Protein AF-A0A955S6T2-F1 (afdb_monomer_lite)

Secondary structure (DSSP, 8-state):
----------HHHHHHHHHHHHHTT--HHHHHHHHHHHHSS---TT-----HHHHHHHHHS--S----HHHHHHHHHHHHH-

pLDDT: mean 76.31, std 17.13, range [43.53, 97.62]

Sequence (82 aa):
MITKLTLAIDDMVIKRAKRYAQKRNLSLSKIVEFYFASLTAENRDGDATLPPITAKLSGMVKIKKIFKEDDVLADALLEKYL

Foldseek 3Di:
DDDDDDDDDDPVVVVVLVVVCVVVVHDSVVVVVLVVCVVPPPPPPPDPDDRPVVNVVVVVPPPVDPPDPVNVVVVVVVVVVD

Structure (mmCIF, N/CA/C/O backbone):
data_AF-A0A955S6T2-F1
#
_entry.id   AF-A0A955S6T2-F1
#
loop_
_atom_site.group_PDB
_atom_site.id
_atom_site.type_symbol
_atom_site.label_atom_id
_atom_site.label_alt_id
_atom_site.label_comp_id
_atom_site.label_asym_id
_atom_site.label_entity_id
_atom_site.label_seq_id
_atom_site.pdbx_PDB_ins_code
_atom_site.Cartn_x
_atom_site.Cartn_y
_atom_site.Cartn_z
_atom_site.occupancy
_atom_site.B_iso_or_equiv
_atom_site.auth_seq_id
_atom_site.auth_comp_id
_atom_site.auth_asym_id
_atom_site.auth_atom_id
_atom_site.pdbx_PDB_model_num
ATOM 1 N N . MET A 1 1 ? 2.452 17.506 6.569 1.00 68.06 1 MET A N 1
ATOM 2 C CA . MET A 1 1 ? 1.500 17.212 7.665 1.00 68.06 1 MET A CA 1
ATOM 3 C C . MET A 1 1 ? 1.091 15.748 7.555 1.00 68.06 1 MET A C 1
ATOM 5 O O . MET A 1 1 ? 0.895 15.304 6.433 1.00 68.06 1 MET A O 1
ATOM 9 N N . ILE A 1 2 ? 1.008 14.997 8.659 1.00 76.44 2 ILE A N 1
ATOM 10 C CA . ILE A 1 2 ? 0.493 13.614 8.652 1.00 76.44 2 ILE A CA 1
ATOM 11 C C . ILE A 1 2 ? -0.966 13.665 9.100 1.00 76.44 2 ILE A C 1
ATOM 13 O O . ILE A 1 2 ? -1.251 14.099 10.215 1.00 76.44 2 ILE A O 1
ATOM 17 N N . THR A 1 3 ? -1.881 13.238 8.236 1.00 89.69 3 THR A N 1
ATOM 18 C CA . THR A 1 3 ? -3.322 13.197 8.508 1.00 89.69 3 THR A CA 1
ATOM 19 C C . THR A 1 3 ? -3.827 11.758 8.451 1.00 89.69 3 THR A C 1
ATOM 21 O O . THR A 1 3 ? -3.265 10.909 7.760 1.00 89.69 3 THR A O 1
ATOM 24 N N . LYS A 1 4 ? -4.872 11.453 9.226 1.00 92.19 4 LYS A N 1
ATOM 25 C CA . LYS A 1 4 ? -5.513 10.133 9.222 1.00 92.19 4 LYS A CA 1
ATOM 26 C C . LYS A 1 4 ? -6.707 10.167 8.271 1.00 92.19 4 LYS A C 1
ATOM 28 O O . LYS A 1 4 ? -7.557 11.041 8.399 1.00 92.19 4 LYS A O 1
ATOM 33 N N . LEU A 1 5 ? -6.769 9.204 7.355 1.00 89.50 5 LEU A N 1
ATOM 34 C CA . LEU A 1 5 ? -7.905 8.969 6.465 1.00 89.50 5 LEU A CA 1
ATOM 35 C C . LEU A 1 5 ? -8.567 7.642 6.858 1.00 89.50 5 LEU A C 1
ATOM 37 O O . LEU A 1 5 ? -7.898 6.609 6.882 1.00 89.50 5 LEU A O 1
ATOM 41 N N . THR A 1 6 ? -9.866 7.671 7.153 1.00 92.31 6 THR A N 1
ATOM 42 C CA . THR A 1 6 ? -10.661 6.475 7.473 1.00 92.31 6 THR A CA 1
ATOM 43 C C . THR A 1 6 ? -11.585 6.170 6.299 1.00 92.31 6 THR A C 1
ATOM 45 O O . THR A 1 6 ? -12.344 7.036 5.875 1.00 92.31 6 THR A O 1
ATOM 48 N N . LEU A 1 7 ? -11.522 4.944 5.776 1.00 89.75 7 LEU A N 1
ATOM 49 C CA . LEU A 1 7 ? -12.319 4.484 4.636 1.00 89.75 7 LEU A CA 1
ATOM 50 C C . LEU A 1 7 ? -13.201 3.307 5.061 1.00 89.75 7 LEU A C 1
ATOM 52 O O . LEU A 1 7 ? -12.722 2.394 5.735 1.00 89.75 7 LEU A O 1
ATOM 56 N N . ALA A 1 8 ? -14.465 3.305 4.640 1.00 95.25 8 ALA A N 1
ATOM 57 C CA . ALA A 1 8 ? -15.339 2.144 4.774 1.00 95.25 8 ALA A CA 1
ATOM 58 C C . ALA A 1 8 ? -15.044 1.163 3.631 1.00 95.25 8 ALA A C 1
ATOM 60 O O . ALA A 1 8 ? -15.205 1.498 2.460 1.00 95.25 8 ALA A O 1
ATOM 61 N N . ILE A 1 9 ? -14.562 -0.032 3.970 1.00 93.44 9 ILE A N 1
ATOM 62 C CA . ILE A 1 9 ? -14.156 -1.067 3.015 1.00 93.44 9 ILE A CA 1
ATOM 63 C C . ILE A 1 9 ? -14.609 -2.420 3.563 1.00 93.44 9 ILE A C 1
ATOM 65 O O . ILE A 1 9 ? -14.584 -2.647 4.771 1.00 93.44 9 ILE A O 1
ATOM 69 N N . ASP A 1 10 ? -14.993 -3.323 2.667 1.00 97.62 10 ASP A N 1
ATOM 70 C CA . ASP A 1 10 ? -15.324 -4.710 2.985 1.00 97.62 10 ASP A CA 1
ATOM 71 C C . ASP A 1 10 ? -14.181 -5.443 3.733 1.00 97.62 10 ASP A C 1
ATOM 73 O O . ASP A 1 10 ? -13.003 -5.368 3.357 1.00 97.62 10 ASP A O 1
ATOM 77 N N . ASP A 1 11 ? -14.522 -6.197 4.784 1.00 96.38 11 ASP A N 1
ATOM 78 C CA . ASP A 1 11 ? -13.551 -6.901 5.639 1.00 96.38 11 ASP A CA 1
ATOM 79 C C . ASP A 1 11 ? -12.720 -7.949 4.872 1.00 96.38 11 ASP A C 1
ATOM 81 O O . ASP A 1 11 ? -11.512 -8.109 5.095 1.00 96.38 11 ASP A O 1
ATOM 85 N N . MET A 1 12 ? -13.322 -8.638 3.901 1.00 97.38 12 MET A N 1
ATOM 86 C CA . MET A 1 12 ? -12.627 -9.620 3.071 1.00 97.38 12 MET A CA 1
ATOM 87 C C . MET A 1 12 ? -11.595 -8.949 2.159 1.00 97.38 12 MET A C 1
ATOM 89 O O . MET A 1 12 ? -10.549 -9.540 1.851 1.00 97.38 12 MET A O 1
ATOM 93 N N . VAL A 1 13 ? -11.848 -7.712 1.729 1.00 96.06 13 VAL A N 1
ATOM 94 C CA . VAL A 1 13 ? -10.864 -6.897 1.002 1.00 96.06 13 VAL A CA 1
ATOM 95 C C . VAL A 1 13 ? -9.718 -6.493 1.932 1.00 96.06 13 VAL A C 1
ATOM 97 O O . VAL A 1 13 ? -8.557 -6.702 1.570 1.00 96.06 13 VAL A O 1
ATOM 100 N N . ILE A 1 14 ? -10.005 -6.041 3.159 1.00 95.06 14 ILE A N 1
ATOM 101 C CA . ILE A 1 14 ? -8.975 -5.682 4.155 1.00 95.06 14 ILE A CA 1
ATOM 102 C C . ILE A 1 14 ? -8.055 -6.877 4.447 1.00 95.06 14 ILE A C 1
ATOM 104 O O . ILE A 1 14 ? -6.826 -6.740 4.437 1.00 95.06 14 ILE A O 1
ATOM 108 N N . LYS A 1 15 ? -8.617 -8.076 4.644 1.00 96.62 15 LYS A N 1
ATOM 109 C CA . LYS A 1 15 ? -7.848 -9.314 4.877 1.00 96.62 15 LYS A CA 1
ATOM 110 C C . LYS A 1 15 ? -6.930 -9.674 3.708 1.00 96.62 15 LYS A C 1
ATO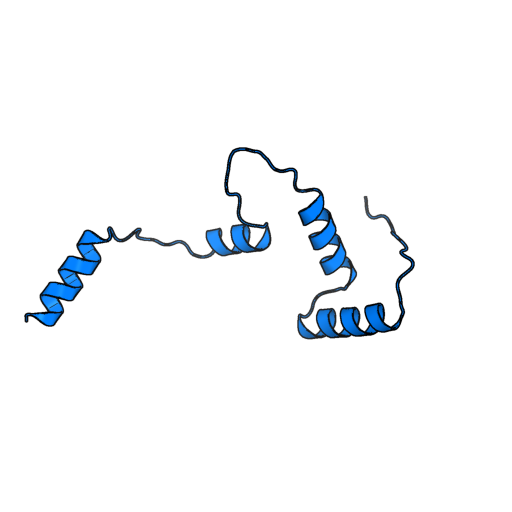M 112 O O . LYS A 1 15 ? -5.795 -10.112 3.918 1.00 96.62 15 LYS A O 1
ATOM 117 N N . ARG A 1 16 ? -7.404 -9.523 2.469 1.00 96.50 16 ARG A N 1
ATOM 118 C CA . ARG A 1 16 ? -6.590 -9.768 1.265 1.00 96.50 16 ARG A CA 1
ATOM 119 C C . ARG A 1 16 ? -5.473 -8.734 1.136 1.00 96.50 16 ARG A C 1
ATOM 121 O O . ARG A 1 16 ? -4.324 -9.113 0.910 1.00 96.50 16 ARG A O 1
ATOM 128 N N . ALA A 1 17 ? -5.784 -7.464 1.370 1.00 94.00 17 ALA A N 1
ATOM 129 C CA . ALA A 1 17 ? -4.820 -6.380 1.275 1.00 94.00 17 ALA A CA 1
ATOM 130 C C . ALA A 1 17 ? -3.716 -6.481 2.345 1.00 94.00 17 ALA A C 1
ATOM 132 O O . ALA A 1 17 ? -2.539 -6.339 2.019 1.00 94.00 17 ALA A O 1
ATOM 133 N N . LYS A 1 18 ? -4.054 -6.832 3.596 1.00 94.62 18 LYS A N 1
ATOM 134 C CA . LYS A 1 18 ? -3.062 -7.088 4.661 1.00 94.62 18 LYS A CA 1
ATOM 135 C C . LYS A 1 18 ? -2.111 -8.234 4.307 1.00 94.62 18 LYS A C 1
ATOM 137 O O . LYS A 1 18 ? -0.902 -8.084 4.462 1.00 94.62 18 LYS A O 1
ATOM 142 N N . ARG A 1 19 ? -2.635 -9.350 3.779 1.00 96.69 19 ARG A N 1
ATOM 143 C CA . ARG A 1 19 ? -1.802 -10.476 3.314 1.00 96.69 19 ARG A CA 1
ATOM 144 C C . ARG A 1 19 ? -0.853 -10.058 2.194 1.00 96.69 19 ARG A C 1
ATOM 146 O O . ARG A 1 19 ? 0.312 -10.442 2.208 1.00 96.69 19 ARG A O 1
ATOM 153 N N . TYR A 1 20 ? -1.337 -9.272 1.237 1.00 95.00 20 TYR A N 1
ATOM 154 C CA . TYR A 1 20 ? -0.503 -8.740 0.161 1.00 95.00 20 TYR A CA 1
ATOM 155 C C . TYR A 1 20 ? 0.612 -7.827 0.692 1.00 95.00 20 TYR A C 1
ATOM 157 O O . TYR A 1 20 ? 1.770 -7.986 0.312 1.00 95.00 20 TYR A O 1
ATOM 165 N N . ALA A 1 21 ? 0.271 -6.917 1.606 1.00 94.81 21 ALA A N 1
ATOM 166 C CA . ALA A 1 21 ? 1.208 -5.984 2.220 1.00 94.81 21 ALA A CA 1
ATOM 167 C C . ALA A 1 21 ? 2.329 -6.723 2.977 1.00 94.81 21 ALA A C 1
ATOM 169 O O . ALA A 1 21 ? 3.509 -6.467 2.737 1.00 94.81 21 ALA A O 1
ATOM 170 N N . GLN A 1 22 ? 1.967 -7.729 3.782 1.00 94.88 22 GLN A N 1
ATOM 171 C CA . GLN A 1 22 ? 2.921 -8.570 4.510 1.00 94.88 22 GLN A CA 1
ATOM 172 C C . GLN A 1 22 ? 3.858 -9.335 3.568 1.00 94.88 22 GLN A C 1
ATOM 174 O O . GLN A 1 22 ? 5.068 -9.314 3.765 1.00 94.88 22 GLN A O 1
ATOM 179 N N . LYS A 1 23 ? 3.323 -9.953 2.504 1.00 95.94 23 LYS A N 1
ATOM 180 C CA . LYS A 1 23 ? 4.139 -10.667 1.503 1.00 95.94 23 LYS A CA 1
ATOM 181 C C . LYS A 1 23 ? 5.183 -9.774 0.831 1.00 95.94 23 LYS A C 1
ATOM 183 O O . LYS A 1 23 ? 6.209 -10.275 0.389 1.00 95.94 23 LYS A O 1
ATOM 188 N N . ARG A 1 24 ? 4.914 -8.471 0.725 1.00 90.75 24 ARG A N 1
ATOM 189 C CA . ARG A 1 24 ? 5.816 -7.493 0.104 1.00 90.75 24 ARG A CA 1
ATOM 190 C C . ARG A 1 24 ? 6.642 -6.691 1.110 1.00 90.75 24 ARG A C 1
ATOM 192 O O . ARG A 1 24 ? 7.357 -5.796 0.679 1.00 90.75 24 ARG A O 1
ATOM 199 N N . ASN A 1 25 ? 6.558 -6.994 2.410 1.00 92.12 25 ASN A N 1
ATOM 200 C CA . ASN A 1 25 ? 7.177 -6.204 3.483 1.00 92.12 25 ASN A CA 1
ATOM 201 C C . ASN A 1 25 ? 6.830 -4.703 3.398 1.00 92.12 25 ASN A C 1
ATOM 203 O O . ASN A 1 25 ? 7.670 -3.836 3.631 1.00 92.12 25 ASN A O 1
ATOM 207 N N . LEU A 1 26 ? 5.581 -4.390 3.042 1.00 92.31 26 LEU A N 1
ATOM 208 C CA . LEU A 1 26 ? 5.060 -3.025 2.948 1.00 92.31 26 LEU A CA 1
ATOM 209 C C . LEU A 1 26 ? 3.910 -2.824 3.933 1.00 92.31 26 LEU A C 1
ATOM 211 O O . LEU A 1 26 ? 3.175 -3.758 4.248 1.00 92.31 26 LEU A O 1
ATOM 215 N N . SER A 1 27 ? 3.712 -1.587 4.392 1.00 93.12 27 SER A N 1
ATOM 216 C CA . SER A 1 27 ? 2.511 -1.236 5.148 1.00 93.12 27 SER A CA 1
ATOM 217 C C . SER A 1 27 ? 1.330 -0.982 4.210 1.00 93.12 27 SER A C 1
ATOM 219 O O . SER A 1 27 ? 1.487 -0.525 3.075 1.00 93.12 27 SER A O 1
ATOM 221 N N . LEU A 1 28 ? 0.118 -1.230 4.709 1.00 91.81 28 LEU A N 1
ATOM 222 C CA . LEU A 1 28 ? -1.104 -0.959 3.954 1.00 91.81 28 LEU A CA 1
ATOM 223 C C . LEU A 1 28 ? -1.268 0.541 3.653 1.00 91.81 28 LEU A C 1
ATOM 225 O O . LEU A 1 28 ? -1.666 0.903 2.551 1.00 91.81 28 LEU A O 1
ATOM 229 N N . SER A 1 29 ? -0.883 1.409 4.595 1.00 91.56 29 SER A N 1
ATOM 230 C CA . SER A 1 29 ? -0.867 2.861 4.388 1.00 91.56 29 SER A CA 1
ATOM 231 C C . SER A 1 29 ? 0.065 3.272 3.250 1.00 91.56 29 SER A C 1
ATOM 233 O O . SER A 1 29 ? -0.322 4.098 2.433 1.00 91.56 29 SER A O 1
ATOM 235 N N . LYS A 1 30 ? 1.247 2.648 3.131 1.00 90.69 30 LYS A N 1
ATOM 236 C CA . LYS A 1 30 ? 2.201 2.938 2.052 1.00 90.69 30 LYS A CA 1
ATOM 237 C C . LYS A 1 30 ? 1.637 2.587 0.679 1.00 90.69 30 LYS A C 1
ATOM 239 O O . LYS A 1 30 ? 1.830 3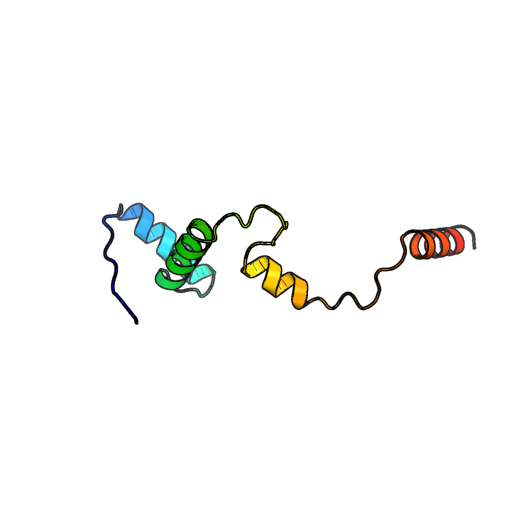.330 -0.277 1.00 90.69 30 LYS A O 1
ATOM 244 N N . ILE A 1 31 ? 0.935 1.459 0.589 1.00 92.06 31 ILE A N 1
ATOM 245 C CA . ILE A 1 31 ? 0.295 1.016 -0.655 1.00 92.06 31 ILE A CA 1
ATOM 246 C C . ILE A 1 31 ? -0.776 2.022 -1.086 1.00 92.06 31 ILE A C 1
ATOM 248 O O . ILE A 1 31 ? -0.813 2.418 -2.248 1.00 92.06 31 ILE A O 1
ATOM 252 N N . VAL A 1 32 ? -1.618 2.459 -0.149 1.00 92.38 32 VAL A N 1
ATOM 253 C CA . VAL A 1 32 ? -2.693 3.420 -0.422 1.00 92.38 32 VAL A CA 1
ATOM 254 C C . VAL A 1 32 ? -2.136 4.808 -0.761 1.00 92.38 32 VAL A C 1
ATOM 256 O O . VAL A 1 32 ? -2.607 5.424 -1.712 1.00 92.38 32 VAL A O 1
ATOM 259 N N . GLU A 1 33 ? -1.092 5.270 -0.063 1.00 90.00 33 GLU A N 1
ATOM 260 C CA . GLU A 1 33 ? -0.360 6.497 -0.421 1.00 90.00 33 GLU A CA 1
ATOM 261 C C . GLU A 1 33 ? 0.141 6.453 -1.866 1.00 90.00 33 GLU A C 1
ATOM 263 O O . GLU A 1 33 ? -0.069 7.405 -2.613 1.00 90.00 33 GLU A O 1
ATOM 268 N N . PHE A 1 34 ? 0.789 5.355 -2.275 1.00 88.56 34 PHE A N 1
ATOM 269 C CA . PHE A 1 34 ? 1.281 5.218 -3.645 1.00 88.56 34 PHE A CA 1
ATOM 270 C C . PHE A 1 34 ? 0.155 5.208 -4.670 1.00 88.56 34 PHE A C 1
ATOM 272 O O . PHE A 1 34 ? 0.309 5.795 -5.737 1.00 88.56 34 PHE A O 1
ATOM 279 N N . TYR A 1 35 ? -0.967 4.567 -4.352 1.00 88.81 35 TYR A N 1
ATOM 280 C CA . TYR A 1 35 ? -2.125 4.557 -5.232 1.00 88.81 35 TYR A CA 1
ATOM 281 C C . TYR A 1 35 ? -2.699 5.965 -5.418 1.00 88.81 35 TYR A C 1
ATOM 283 O O . TYR A 1 35 ? -2.854 6.408 -6.552 1.00 88.81 35 TYR A O 1
ATOM 291 N N . PHE A 1 36 ? -2.931 6.709 -4.332 1.00 89.50 36 PHE A N 1
ATOM 292 C CA . PHE A 1 36 ? -3.407 8.089 -4.437 1.00 89.50 36 PHE A CA 1
ATOM 293 C C . PHE A 1 36 ? -2.413 8.985 -5.169 1.00 89.50 36 PHE A C 1
ATOM 295 O O . PHE A 1 36 ? -2.823 9.713 -6.065 1.00 89.50 36 PHE A O 1
ATOM 302 N N . ALA A 1 37 ? -1.117 8.867 -4.872 1.00 85.50 37 ALA A N 1
ATOM 303 C CA . ALA A 1 37 ? -0.081 9.600 -5.592 1.00 85.50 37 ALA A CA 1
ATOM 304 C C . ALA A 1 37 ? -0.064 9.268 -7.092 1.00 85.50 37 ALA A C 1
ATOM 306 O O . ALA A 1 37 ? 0.212 10.145 -7.899 1.00 85.50 37 ALA A O 1
ATOM 307 N N . SER A 1 38 ? -0.368 8.022 -7.470 1.00 83.31 38 SER A N 1
ATOM 308 C CA . SER A 1 38 ? -0.488 7.613 -8.872 1.00 83.31 38 SER A CA 1
ATOM 309 C C . SER A 1 38 ? -1.741 8.164 -9.550 1.00 83.31 38 SER A C 1
ATOM 311 O O . SER A 1 38 ? -1.707 8.364 -10.757 1.00 83.31 38 SER A O 1
ATOM 313 N N . LEU A 1 39 ? -2.836 8.374 -8.815 1.00 82.94 39 LEU A N 1
ATOM 314 C CA . LEU A 1 39 ? -4.069 8.957 -9.356 1.00 82.94 39 LEU A CA 1
ATOM 315 C C . LEU A 1 39 ? -3.974 10.477 -9.505 1.00 82.94 39 LEU A C 1
ATOM 317 O O . LEU A 1 39 ? -4.540 11.038 -10.435 1.00 82.94 39 LEU A O 1
ATOM 321 N N . THR A 1 40 ? -3.284 11.140 -8.575 1.00 83.69 40 THR A N 1
ATOM 322 C CA . THR A 1 40 ? -3.090 12.597 -8.576 1.00 83.69 40 THR A CA 1
ATOM 323 C C . THR A 1 40 ? -1.799 13.022 -9.263 1.00 83.69 40 THR A C 1
ATOM 325 O O . THR A 1 40 ? -1.475 14.207 -9.271 1.00 83.69 40 THR A O 1
ATOM 328 N N . ALA A 1 41 ? -1.027 12.072 -9.792 1.00 75.94 41 ALA A N 1
ATOM 329 C CA . ALA A 1 41 ? 0.018 12.372 -10.751 1.00 75.94 41 ALA A CA 1
ATOM 330 C C . ALA A 1 41 ? -0.696 12.839 -12.019 1.00 75.94 41 ALA A C 1
ATOM 332 O O . ALA A 1 41 ? -1.064 12.029 -12.864 1.00 75.94 41 ALA A O 1
ATOM 333 N N . GLU A 1 42 ? -0.982 14.141 -12.079 1.00 58.75 42 GLU A N 1
ATOM 334 C CA . GLU A 1 42 ? -1.520 14.801 -13.260 1.00 58.75 42 GLU A CA 1
ATOM 335 C C . GLU A 1 42 ? -0.783 14.281 -14.491 1.00 58.75 42 GLU A C 1
ATOM 337 O O . GLU A 1 42 ? 0.452 14.222 -14.502 1.00 58.75 42 GLU A O 1
ATOM 342 N N . ASN A 1 43 ? -1.558 13.905 -15.512 1.00 52.69 43 ASN A N 1
ATOM 343 C CA . ASN A 1 43 ? -1.067 13.780 -16.872 1.00 52.69 43 ASN A CA 1
ATOM 344 C C . ASN A 1 43 ? -0.380 15.106 -17.207 1.00 52.69 43 ASN A C 1
ATOM 346 O O . ASN A 1 43 ? -1.021 16.067 -17.623 1.00 52.69 43 ASN A O 1
ATOM 350 N N . ARG A 1 44 ? 0.933 15.186 -16.988 1.00 49.44 44 ARG A N 1
ATOM 351 C CA . ARG A 1 44 ? 1.762 16.133 -17.714 1.00 49.44 44 ARG A CA 1
ATOM 352 C C . ARG A 1 44 ? 1.753 15.621 -19.139 1.00 49.44 44 ARG A C 1
ATOM 354 O O . ARG A 1 44 ? 2.603 14.821 -19.521 1.00 49.44 44 ARG A O 1
ATOM 361 N N . ASP A 1 45 ? 0.711 16.019 -19.862 1.00 46.19 45 ASP A N 1
ATOM 362 C CA . ASP A 1 45 ? 0.622 15.919 -21.305 1.00 46.19 45 ASP A CA 1
ATOM 363 C C . ASP A 1 45 ? 1.967 16.378 -21.870 1.00 46.19 45 ASP A C 1
ATOM 365 O O . ASP A 1 45 ? 2.322 17.554 -21.782 1.00 46.19 45 ASP A O 1
ATOM 369 N N . GLY A 1 46 ? 2.760 15.428 -22.360 1.00 43.94 46 GLY A N 1
ATOM 370 C CA . GLY A 1 46 ? 3.998 15.738 -23.063 1.00 43.94 46 GLY A CA 1
ATOM 371 C C . GLY A 1 46 ? 5.189 14.833 -22.801 1.00 43.94 46 GLY A C 1
ATOM 372 O O . GLY A 1 46 ? 6.114 14.883 -23.603 1.00 43.94 46 GLY A O 1
ATOM 373 N N . ASP A 1 47 ? 5.204 13.993 -21.766 1.00 43.53 47 ASP A N 1
ATOM 374 C CA . ASP A 1 47 ? 6.356 13.108 -21.591 1.00 43.53 47 ASP A CA 1
ATOM 375 C C . ASP A 1 47 ? 5.946 11.763 -21.008 1.00 43.53 47 ASP A C 1
ATOM 377 O O . ASP A 1 47 ? 5.159 11.688 -20.065 1.00 43.53 47 ASP A O 1
ATOM 381 N N . ALA A 1 48 ? 6.461 10.685 -21.592 1.00 46.84 48 ALA A N 1
ATOM 382 C CA . ALA A 1 48 ? 6.217 9.308 -21.184 1.00 46.84 48 ALA A CA 1
ATOM 383 C C . ALA A 1 48 ? 6.897 9.027 -19.829 1.00 46.84 48 ALA A C 1
ATOM 385 O O . ALA A 1 48 ? 7.810 8.205 -19.720 1.00 46.84 48 ALA A O 1
ATOM 386 N N . THR A 1 49 ? 6.498 9.743 -18.776 1.00 51.62 49 THR A N 1
ATOM 387 C CA . THR A 1 49 ? 7.098 9.624 -17.455 1.00 51.62 49 THR A CA 1
ATOM 388 C C . THR A 1 49 ? 6.635 8.321 -16.837 1.00 51.62 49 THR A C 1
ATOM 390 O O . THR A 1 49 ? 5.514 8.196 -16.343 1.00 51.62 49 THR A O 1
ATOM 393 N N . LEU A 1 50 ? 7.527 7.337 -16.898 1.00 56.78 50 LEU A N 1
ATOM 394 C CA . LEU A 1 50 ? 7.425 6.062 -16.205 1.00 56.78 50 LEU A CA 1
ATOM 395 C C . LEU A 1 50 ? 6.873 6.270 -14.779 1.00 56.78 50 LEU A C 1
ATOM 397 O O . LEU A 1 50 ? 7.341 7.181 -14.087 1.00 56.78 50 LEU A O 1
ATOM 401 N N . PRO A 1 51 ? 5.948 5.415 -14.294 1.00 62.19 51 PRO A N 1
ATOM 402 C CA . PRO A 1 51 ? 5.470 5.447 -12.913 1.00 62.19 51 PRO A CA 1
ATOM 403 C C . PRO A 1 51 ? 6.605 5.656 -11.890 1.00 62.19 51 PRO A C 1
ATOM 405 O O . PRO A 1 51 ? 7.719 5.175 -12.110 1.00 62.19 51 PRO A O 1
ATOM 408 N N . PRO A 1 52 ? 6.368 6.301 -10.731 1.00 60.91 52 PRO A N 1
ATOM 409 C CA . PRO A 1 52 ? 7.437 6.712 -9.811 1.00 60.91 52 PRO A CA 1
ATOM 410 C C . PRO A 1 52 ? 8.399 5.588 -9.399 1.00 60.91 52 PRO A C 1
ATOM 412 O O . PRO A 1 52 ? 9.587 5.822 -9.179 1.00 60.91 52 PRO A O 1
ATOM 415 N N . ILE A 1 53 ? 7.897 4.353 -9.302 1.00 59.19 53 ILE A N 1
ATOM 416 C CA . ILE A 1 53 ? 8.709 3.171 -9.004 1.00 59.19 53 ILE A CA 1
ATOM 417 C C . ILE A 1 53 ? 9.576 2.738 -10.194 1.00 59.19 53 ILE A C 1
ATOM 419 O O . ILE A 1 53 ? 10.753 2.442 -10.014 1.00 59.19 53 ILE A O 1
ATOM 423 N N . THR A 1 54 ? 9.030 2.759 -11.408 1.00 62.53 54 THR A N 1
ATOM 424 C CA . THR A 1 54 ? 9.750 2.449 -12.648 1.00 62.53 54 THR A CA 1
ATOM 425 C C . THR A 1 54 ? 10.731 3.550 -13.032 1.00 62.53 54 THR A C 1
ATOM 427 O O . THR A 1 54 ? 11.809 3.224 -13.503 1.00 62.53 54 THR A O 1
ATOM 430 N N . ALA A 1 5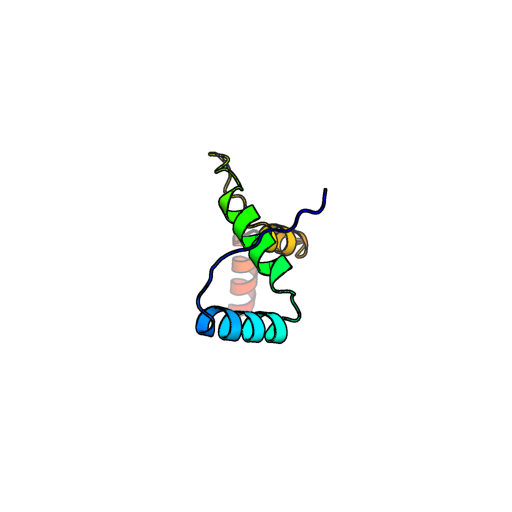5 ? 10.444 4.826 -12.752 1.00 64.12 55 ALA A N 1
ATOM 431 C CA . ALA A 1 55 ? 11.402 5.919 -12.927 1.00 64.12 55 ALA A CA 1
ATOM 432 C C . ALA A 1 55 ? 12.599 5.776 -11.971 1.00 64.12 55 ALA A C 1
ATOM 434 O O . ALA A 1 55 ? 13.753 5.876 -12.390 1.00 64.12 55 ALA A O 1
ATOM 435 N N . LYS A 1 56 ? 12.340 5.455 -10.693 1.00 59.00 56 LYS A N 1
ATOM 436 C CA . LYS A 1 56 ? 13.403 5.152 -9.720 1.00 59.00 56 LYS A CA 1
ATOM 437 C C . LYS A 1 56 ? 14.233 3.941 -10.142 1.00 59.00 56 LYS A C 1
ATOM 439 O O . LYS A 1 56 ? 15.449 3.989 -10.019 1.00 59.00 56 LYS A O 1
ATOM 444 N N . LEU A 1 57 ? 13.597 2.890 -10.660 1.00 62.84 57 LEU A N 1
ATOM 445 C CA . LEU A 1 57 ? 14.288 1.694 -11.145 1.00 62.84 57 LEU A CA 1
ATOM 446 C C . LEU A 1 57 ? 15.088 1.964 -12.431 1.00 62.84 57 LEU A C 1
ATOM 448 O O . LEU A 1 57 ? 16.230 1.525 -12.546 1.00 62.84 57 LEU A O 1
ATOM 452 N N . SER A 1 58 ? 14.527 2.737 -13.361 1.00 61.53 58 SER A N 1
ATOM 453 C CA . SER A 1 58 ? 15.169 3.117 -14.624 1.00 61.53 58 SER A CA 1
ATOM 454 C C . SER A 1 58 ? 16.453 3.915 -14.401 1.00 61.53 58 SER A C 1
ATOM 456 O O . SER A 1 58 ? 17.399 3.757 -15.162 1.00 61.53 58 SER A O 1
ATOM 458 N N . GLY A 1 59 ? 16.516 4.749 -13.357 1.00 57.19 59 GLY A N 1
ATOM 459 C CA . GLY A 1 59 ? 17.725 5.499 -13.000 1.00 57.19 59 GLY A CA 1
ATOM 460 C C . GLY A 1 59 ? 18.779 4.693 -12.226 1.00 57.19 59 GLY A C 1
ATOM 461 O O . GLY A 1 59 ? 19.921 5.136 -12.113 1.00 57.19 59 GLY A O 1
ATOM 462 N N . MET A 1 60 ? 18.422 3.522 -11.684 1.00 58.69 60 MET A N 1
ATOM 463 C CA . MET A 1 60 ? 19.357 2.644 -10.961 1.00 58.69 60 MET A CA 1
ATOM 464 C C . MET A 1 60 ? 20.224 1.825 -11.917 1.00 58.69 60 MET A C 1
ATOM 466 O O . MET A 1 60 ? 21.386 1.547 -11.616 1.00 58.69 60 MET A O 1
ATOM 470 N N . VAL A 1 61 ? 19.692 1.484 -13.091 1.00 54.66 61 VAL A N 1
ATOM 471 C CA . VAL A 1 61 ? 20.468 0.860 -14.160 1.00 54.66 61 VAL A CA 1
ATOM 472 C C . VAL A 1 61 ? 21.117 1.970 -14.980 1.00 54.66 61 VAL A C 1
ATOM 474 O O . VAL A 1 61 ? 20.554 2.470 -15.949 1.00 54.66 61 VAL A O 1
ATOM 477 N N . LYS A 1 62 ? 22.337 2.369 -14.602 1.00 55.94 62 LYS A N 1
ATOM 478 C CA . LYS A 1 62 ? 23.202 3.137 -15.506 1.00 55.94 62 LYS A CA 1
ATOM 479 C C . LYS A 1 62 ? 23.576 2.227 -16.674 1.00 55.94 62 LYS A C 1
ATOM 481 O O . LYS A 1 62 ? 24.577 1.516 -16.605 1.00 55.94 62 LYS A O 1
ATOM 486 N N . ILE A 1 63 ? 22.776 2.237 -17.738 1.00 54.62 63 ILE A N 1
ATOM 487 C CA . ILE A 1 63 ? 23.157 1.640 -19.019 1.00 54.62 63 ILE A CA 1
ATOM 488 C C . ILE A 1 63 ? 24.354 2.456 -19.523 1.00 54.62 63 ILE A C 1
ATOM 490 O O . ILE A 1 63 ? 24.204 3.518 -20.117 1.00 54.62 63 ILE A O 1
ATOM 494 N N . LYS A 1 64 ? 25.572 2.008 -19.196 1.00 53.31 64 LYS A N 1
ATOM 495 C CA . LYS A 1 64 ? 26.820 2.733 -19.497 1.00 53.31 64 LYS A CA 1
ATOM 496 C C . LYS A 1 64 ? 27.181 2.706 -20.990 1.00 53.31 64 LYS A C 1
ATOM 498 O O . LYS A 1 64 ? 28.152 3.331 -21.394 1.00 53.31 64 LYS A O 1
ATOM 503 N N . LYS A 1 65 ? 26.401 2.021 -21.818 1.00 52.88 65 LYS A N 1
ATOM 504 C CA . LYS A 1 65 ? 26.482 2.078 -23.273 1.00 52.88 65 LYS A CA 1
ATOM 505 C C . LYS A 1 65 ? 25.088 1.830 -23.815 1.00 52.88 65 LYS A C 1
ATOM 507 O O . LYS A 1 65 ? 24.576 0.723 -23.695 1.00 52.88 65 LYS A O 1
ATOM 512 N N . ILE A 1 66 ? 24.495 2.849 -24.426 1.00 56.56 66 ILE A N 1
ATOM 513 C CA . ILE A 1 66 ? 23.600 2.594 -25.550 1.00 56.56 66 ILE A CA 1
ATOM 514 C C . ILE A 1 66 ? 24.522 1.939 -26.578 1.00 56.56 66 ILE A C 1
ATOM 516 O O . ILE A 1 66 ? 25.324 2.626 -27.208 1.00 56.56 66 ILE A O 1
ATOM 520 N N . PHE A 1 67 ? 24.548 0.608 -26.624 1.00 54.06 67 PHE A N 1
ATOM 521 C CA . PHE A 1 67 ? 25.179 -0.067 -27.744 1.00 54.06 67 PHE A CA 1
ATOM 522 C C . PHE A 1 67 ? 24.352 0.341 -28.958 1.00 54.06 67 PHE A C 1
ATOM 524 O O . PHE A 1 67 ? 23.129 0.183 -28.939 1.00 54.06 67 PHE A O 1
ATOM 531 N N . LYS A 1 68 ? 24.982 0.959 -29.958 1.00 57.31 68 LYS A N 1
ATOM 532 C CA . LYS A 1 68 ? 24.307 1.143 -31.239 1.00 57.31 68 LYS A CA 1
ATOM 533 C C . LYS A 1 68 ? 23.965 -0.264 -31.722 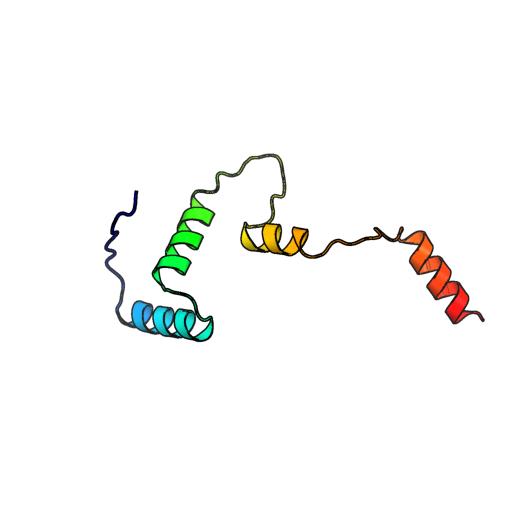1.00 57.31 68 LYS A C 1
ATOM 535 O O . LYS A 1 68 ? 24.825 -1.139 -31.655 1.00 57.31 68 LYS A O 1
ATOM 540 N N . GLU A 1 69 ? 22.716 -0.496 -32.120 1.00 59.03 69 GLU A N 1
ATOM 541 C CA . GLU A 1 69 ? 22.256 -1.803 -32.621 1.00 59.03 69 GLU A CA 1
ATOM 542 C C . GLU A 1 69 ? 23.221 -2.380 -33.665 1.00 59.03 69 GLU A C 1
ATOM 544 O O . GLU A 1 69 ? 23.498 -3.577 -33.657 1.00 59.03 69 GLU A O 1
ATOM 549 N N . ASP A 1 70 ? 23.808 -1.497 -34.473 1.00 64.00 70 ASP A N 1
ATOM 550 C CA . ASP A 1 70 ? 24.794 -1.814 -35.502 1.00 64.00 70 ASP A CA 1
ATOM 551 C C . ASP A 1 70 ? 26.057 -2.496 -34.949 1.00 64.00 70 ASP A C 1
ATOM 553 O O . ASP A 1 70 ? 26.558 -3.436 -35.563 1.00 64.00 70 ASP A O 1
ATOM 557 N N . ASP A 1 71 ? 26.549 -2.076 -33.777 1.00 70.38 71 ASP A N 1
ATOM 558 C CA . ASP A 1 71 ? 27.775 -2.621 -33.176 1.00 70.38 71 ASP A CA 1
ATOM 559 C C . ASP A 1 71 ? 27.529 -4.040 -32.633 1.00 70.38 71 ASP A C 1
ATOM 561 O O . ASP A 1 71 ? 28.342 -4.940 -32.827 1.00 70.38 71 ASP A O 1
ATOM 565 N N . VAL A 1 72 ? 26.369 -4.265 -32.002 1.00 72.50 72 VAL A N 1
ATOM 566 C CA . VAL A 1 72 ? 25.984 -5.587 -31.467 1.00 72.50 72 VAL A CA 1
ATOM 567 C C . VAL A 1 72 ? 25.727 -6.577 -32.599 1.00 72.50 72 VAL A C 1
ATOM 569 O O . VAL A 1 72 ? 26.108 -7.744 -32.506 1.00 72.50 72 VAL A O 1
ATOM 572 N N . LEU A 1 73 ? 25.081 -6.117 -33.673 1.00 75.25 73 LEU A N 1
ATOM 573 C CA . LEU A 1 73 ? 24.817 -6.941 -34.845 1.00 75.25 73 LEU A CA 1
ATOM 574 C C . LEU A 1 73 ? 26.119 -7.313 -35.566 1.00 75.25 73 LEU A C 1
ATOM 576 O O . LEU A 1 73 ? 26.272 -8.463 -35.973 1.00 75.25 73 LEU A O 1
ATOM 580 N N . ALA A 1 74 ? 27.059 -6.373 -35.697 1.00 77.62 74 ALA A N 1
ATOM 581 C CA . ALA A 1 74 ? 28.360 -6.626 -36.307 1.00 77.62 74 ALA A CA 1
ATOM 582 C C . ALA A 1 74 ? 29.182 -7.653 -35.512 1.00 77.62 74 ALA A C 1
ATOM 584 O O . ALA A 1 74 ? 29.683 -8.607 -36.108 1.00 77.62 74 ALA A O 1
ATOM 585 N N . ASP A 1 75 ? 29.256 -7.512 -34.185 1.00 79.12 75 ASP A N 1
ATOM 586 C CA . ASP A 1 75 ? 29.961 -8.463 -33.314 1.00 79.12 75 ASP A CA 1
ATOM 587 C C . ASP A 1 75 ? 29.335 -9.868 -33.389 1.00 79.12 75 ASP A C 1
ATOM 589 O O . ASP A 1 75 ? 30.045 -10.859 -33.567 1.00 79.12 75 ASP A O 1
ATOM 593 N N . ALA A 1 76 ? 28.001 -9.964 -33.347 1.00 82.06 76 ALA A N 1
ATOM 594 C CA . ALA A 1 76 ? 27.294 -11.243 -33.438 1.00 82.06 76 ALA A CA 1
ATOM 595 C C . ALA A 1 76 ? 27.465 -11.930 -34.806 1.00 82.06 76 ALA A C 1
ATOM 597 O O . ALA A 1 76 ? 27.494 -13.160 -34.895 1.00 82.06 76 ALA A O 1
ATOM 598 N N . LEU A 1 77 ? 27.561 -11.153 -35.890 1.00 82.12 77 LEU A N 1
ATOM 599 C CA . LEU A 1 77 ? 27.840 -11.687 -37.222 1.00 82.12 77 LEU A CA 1
ATOM 600 C C . LEU A 1 77 ? 29.300 -12.137 -37.345 1.00 82.12 77 LEU A C 1
ATOM 602 O O . LEU A 1 77 ? 29.544 -13.204 -37.901 1.00 82.12 77 LEU A O 1
ATOM 606 N N . LEU A 1 78 ? 30.257 -11.382 -36.802 1.00 82.44 78 LEU A N 1
ATOM 607 C CA . LEU A 1 78 ? 31.666 -11.781 -36.783 1.00 82.44 78 LEU A CA 1
ATOM 608 C C . LEU A 1 78 ? 31.873 -13.094 -36.023 1.00 82.44 78 LEU A C 1
ATOM 610 O O . LEU A 1 78 ? 32.548 -13.979 -36.533 1.00 82.44 78 LEU A O 1
ATOM 614 N N . GLU A 1 79 ? 31.252 -13.253 -34.856 1.00 81.31 79 GLU A N 1
ATOM 615 C CA . GLU A 1 79 ? 31.371 -14.470 -34.042 1.00 81.31 79 GLU A CA 1
ATOM 616 C C . GLU A 1 79 ? 30.713 -15.697 -34.697 1.00 81.31 79 GLU A C 1
ATOM 618 O O . GLU A 1 79 ? 31.152 -16.823 -34.493 1.00 81.31 79 GLU A O 1
ATOM 623 N N . LYS A 1 80 ? 29.668 -15.497 -35.510 1.00 83.19 80 LYS A N 1
ATOM 624 C CA . LYS A 1 80 ? 28.972 -16.583 -36.220 1.00 83.19 80 LYS A CA 1
ATOM 625 C C . LYS A 1 80 ? 29.720 -17.080 -37.463 1.00 83.19 80 LYS A C 1
ATOM 627 O O . LYS A 1 80 ? 29.479 -18.207 -37.898 1.00 83.19 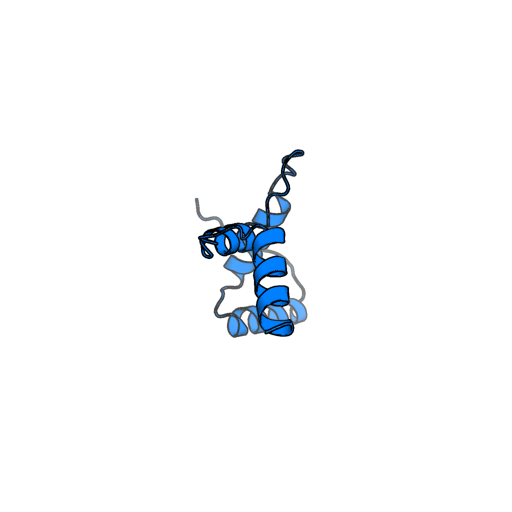80 LYS A O 1
ATOM 632 N N . TYR A 1 81 ? 30.526 -16.218 -38.081 1.00 75.81 81 TYR A N 1
ATOM 633 C CA . TYR A 1 81 ? 31.211 -16.497 -39.348 1.00 75.81 81 TYR A CA 1
ATOM 634 C C . TYR A 1 81 ? 32.744 -16.596 -39.219 1.00 75.81 81 TYR A C 1
ATOM 636 O O . TYR A 1 81 ? 33.409 -16.788 -40.239 1.00 75.81 81 TYR A O 1
ATOM 644 N N . LEU A 1 82 ? 33.291 -16.496 -38.001 1.00 52.03 82 LEU A N 1
ATOM 645 C CA . LEU A 1 82 ? 34.595 -17.061 -37.626 1.00 52.03 82 LEU A CA 1
ATOM 646 C C . LEU A 1 82 ? 34.430 -18.504 -37.132 1.00 52.03 82 LEU A C 1
ATOM 648 O O . LEU A 1 82 ? 35.383 -19.287 -37.347 1.00 52.03 82 LEU A O 1
#

Radius of gyration: 21.84 Å; chains: 1; bounding box: 50×34×49 Å

=== Feature glossary ===
Legend for the data blocks above and below:

— What the protein is —

The amino-acid sequence is the protein's primary structure: the linear order of residues from the N-terminus to the C-terminus, written in one-letter code. Everything else here — the 3D coordinates, the secondary structure, the domain annotations — is ultimately a consequence of this string.

Functional annotations link the protein to curated databases. InterPro entries identify conserved domains and families by matching the sequence against member-database signatures (Pfam, PROSITE, CDD, …). Gene Ontology (GO) terms describe molecular function, biological process, and cellular component in a controlled vocabulary. CATH places the structure in a hierarchical fold classification (Class/Architecture/Topology/Homologous-superfamily). The organism is the source species.

— Where its atoms are —

Atomic coordinates in PDBx/mmCIF format — the same representation the Protein Data Bank distributes. Each line of the _atom_site loop places one backbone atom in Cartesian space (units: ångströms, origin: arbitrary).

The six renders are orthographic views along the three Cartesian axes in both directions. Representation (cartoon, sticks, or surface) and color scheme (sequence-rainbow or by-chain) vary across proteins so the training set covers all the common visualization conventions.

— Local backbone conformation —

Eight-state secondary structure (DSSP): H is the canonical α-helix, G the tighter 3₁₀-helix, I the wider π-helix; E/B are β-structure, T and S are turns and bends, and '-' is everything else. DSSP derives these from the pattern of main-chain N–H···O=C hydrogen bonds, not from the sequence.

Three-state secondary structure (P-SEA) collapses the eight DSSP classes into helix (a), str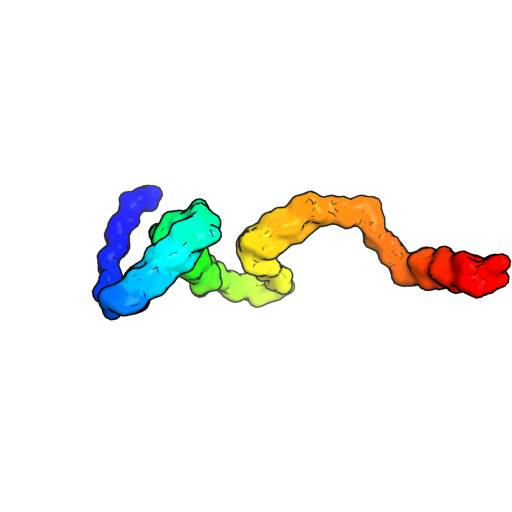and (b), and coil (c). P-SEA assigns these from Cα geometry alone — distances and angles — without requiring backbone oxygens, so it works on any Cα trace.

φ (phi) and ψ (psi) are the two rotatable backbone dihedrals per residue: φ is the C(i-1)–N–Cα–C torsion, ψ is the N–Cα–C–N(i+1) torsion, both in degrees on (−180°, 180°]. α-helical residues cluster near (−60°, −45°); β-strand residues near (−120°, +130°). A Ramachandran plot is simply a scatter of (φ, ψ) for every residue.

— Global shape and packing —

The geometric summary reports three shape descriptors. Rg (radius of gyration) measures how spread out the Cα atoms are about their centre of mass; compact globular proteins have small Rg, elongated or unfolded ones large. Cα contacts (<8 Å, |i−j|>4) count long-range residue pairs in spatial proximity — high for tightly packed folds, near zero for rods or random coil. The bounding-box extents give the protein's footprint along x, y, z in Å.

SASA measures how much of the protein is reachable by solvent. It is computed by rolling a water-sized probe over the atomic surface and summing the exposed area (Å²). Per-residue SASA distinguishes core (buried, low SASA) from surface (exposed, high SASA) residues; total SASA is a whole-molecule size measure.

Plot images: a contact map (which residues are close in 3D, as an N×N binary image), a Ramachandran scatter (backbone torsion angles, revealing secondary-structure composition at a glance), and — for AlphaFold structures — a PAE heatmap (pairwise prediction confidence).

— Structural neighborhood —

A 3Di character summarizes, for each residue, the relative orientation of the Cα frame of its nearest spatial neighbor. Because it encodes fold topology rather than chemistry, 3Di alignments detect remote structural similarity that sequence alignment misses.

The Foldseek neighbor list gives the closest experimentally determined structures in the PDB, ranked by structural alignment. TM-score near 1 means near-identical fold; near 0.3 means only rough topology match. This is how one finds what a novel AlphaFold prediction most resembles in the solved-structure universe.

— Confidence and disorder —

For AlphaFold models, the B-factor field carries pLDDT — the model's own estimate of local accuracy on a 0–100 scale. Regions with pLDDT<50 should be treated as essentially unmodeled; they often correspond to intrinsically disordered segments.

Crystallographic B-factors measure how much each atom's electron density is smeared out, in Å². They rise in mobile loops and surface residues and fall in the buried interior. In AlphaFold models this column is repurposed to hold pLDDT instead.

Predicted Aligned Error (PAE) is an AlphaFold confidence matrix: entry (i, j) is the expected error in the position of residue j, in ångströms, when the prediction is superimposed on the true structure at residue i. Low PAE within a block of residues means that block is internally rigid and well-predicted; high PAE between two blocks means their relative placement is uncertain even if each block individually is confident.